Protein AF-A0A2D4GFH1-F1 (afdb_monomer_lite)

Radius of gyration: 23.62 Å; chains: 1; bounding box: 48×52×65 Å

Foldseek 3Di:
DCVLVVHDDPDPVVVLVVLLVVLVVCCVVPVDLVSVLVVLVVCCVPVQDVNLVSSLVVLVVVLVSLVRRHDDDPVVSSVSNSVSSVVVSVVSVCVVVVPPPVPDDPDPDDDDPPPPDDDDDPPPPPDDPDDDDDDDDDDDDDDD

Organism: Micrurus corallinus (NCBI:txid54390)

pLDDT: mean 77.93, std 20.37, range [40.12, 97.5]

Sequence (144 aa):
NLLVRGFQAKSEVDMKSLQRYMCSRFFIDFPDIGEQQRKLESYLQSHFVGMESKRYDCLMTLHRVVNESTVCLMGHERRQTLNLIAMLALRVLAERNIIPTVTNVTCYYQPAPYISEINVNYYVTHMQPLLPCSHSYPTWLPCN

Structure (mmCIF, N/CA/C/O backbone):
data_AF-A0A2D4GFH1-F1
#
_entry.id   AF-A0A2D4GFH1-F1
#
loop_
_atom_site.group_PDB
_atom_site.id
_atom_site.type_symbol
_atom_site.label_atom_id
_atom_site.label_alt_id
_atom_site.label_comp_id
_atom_site.label_asym_id
_atom_site.label_entity_id
_atom_site.label_seq_id
_atom_site.pdbx_PDB_ins_code
_atom_site.Cartn_x
_atom_site.Cartn_y
_atom_site.Cartn_z
_atom_site.occupancy
_atom_site.B_iso_or_equiv
_atom_site.auth_seq_id
_atom_site.auth_comp_id
_atom_site.auth_asym_id
_atom_site.auth_atom_id
_atom_site.pdbx_PDB_model_num
ATOM 1 N N . ASN A 1 1 ? -6.205 -6.254 0.143 1.00 88.06 1 ASN A N 1
ATOM 2 C CA . ASN A 1 1 ? -7.534 -6.823 0.471 1.00 88.06 1 ASN A CA 1
ATOM 3 C C . ASN A 1 1 ? -7.560 -8.349 0.365 1.00 88.06 1 ASN A C 1
ATOM 5 O O . ASN A 1 1 ? -7.737 -8.975 1.396 1.00 88.06 1 ASN A O 1
ATOM 9 N N . LEU A 1 2 ? -7.294 -8.963 -0.799 1.00 93.62 2 LEU A N 1
ATOM 10 C CA . LEU A 1 2 ? -7.274 -10.437 -0.934 1.00 93.62 2 LEU A CA 1
ATOM 11 C C . LEU A 1 2 ? -6.401 -11.138 0.125 1.00 93.62 2 LEU A C 1
ATOM 13 O O . LEU A 1 2 ? -6.898 -11.973 0.871 1.00 93.62 2 LEU A O 1
ATOM 17 N N . LEU A 1 3 ? -5.145 -10.709 0.273 1.00 91.75 3 LEU A N 1
ATOM 18 C CA . LEU A 1 3 ? -4.220 -11.265 1.272 1.00 91.75 3 LEU A CA 1
ATOM 19 C C . LEU A 1 3 ? -4.747 -11.142 2.718 1.00 91.75 3 LEU A C 1
ATOM 21 O O . LEU A 1 3 ? -4.639 -12.069 3.506 1.00 91.75 3 LEU A O 1
ATOM 25 N N . VAL A 1 4 ? -5.405 -10.027 3.049 1.00 90.75 4 VAL A N 1
ATOM 26 C CA . VAL A 1 4 ? -5.983 -9.752 4.384 1.00 90.75 4 VAL A CA 1
ATOM 27 C C . VAL A 1 4 ? -7.232 -10.600 4.658 1.00 90.75 4 VAL A C 1
ATOM 29 O O . VAL A 1 4 ? -7.623 -10.823 5.804 1.00 90.75 4 VAL A O 1
ATOM 32 N N . ARG A 1 5 ? -7.889 -11.077 3.599 1.00 90.56 5 ARG A N 1
ATOM 33 C CA . ARG A 1 5 ? -9.011 -12.018 3.680 1.00 90.56 5 ARG A CA 1
ATOM 34 C C . ARG A 1 5 ? -8.551 -13.481 3.693 1.00 90.56 5 ARG A C 1
ATOM 36 O O . ARG A 1 5 ? -9.404 -14.356 3.738 1.00 90.56 5 ARG A O 1
ATOM 43 N N . GLY A 1 6 ? -7.241 -13.741 3.682 1.00 89.69 6 GLY A N 1
ATOM 44 C CA . GLY A 1 6 ? -6.670 -15.088 3.762 1.00 89.69 6 GLY A CA 1
ATOM 45 C C . GLY A 1 6 ? -6.506 -15.796 2.417 1.00 89.69 6 GLY A C 1
ATOM 46 O O . GLY A 1 6 ? -6.152 -16.970 2.397 1.00 89.69 6 GLY A O 1
ATOM 47 N N . PHE A 1 7 ? -6.731 -15.109 1.292 1.00 93.94 7 PHE A N 1
ATOM 48 C CA . PHE A 1 7 ? -6.444 -15.687 -0.021 1.00 93.94 7 PHE A CA 1
ATOM 49 C C . PHE A 1 7 ? -4.933 -15.807 -0.218 1.00 93.94 7 PHE A C 1
ATOM 51 O O . PHE A 1 7 ? -4.190 -14.863 0.059 1.00 93.94 7 PHE A O 1
ATOM 58 N N . GLN A 1 8 ? -4.498 -16.952 -0.737 1.00 91.81 8 GLN A N 1
ATOM 59 C CA . GLN A 1 8 ? -3.094 -17.251 -0.998 1.00 91.81 8 GLN A CA 1
ATOM 60 C C . GLN A 1 8 ? -2.849 -17.415 -2.496 1.00 91.81 8 GLN A C 1
ATOM 62 O O . GLN A 1 8 ? -3.733 -17.835 -3.247 1.00 91.81 8 GLN A O 1
ATOM 67 N N . ALA A 1 9 ? -1.646 -17.058 -2.937 1.00 91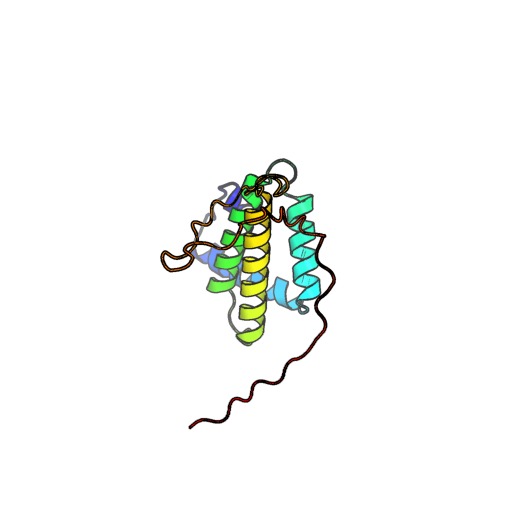.31 9 ALA A N 1
ATOM 68 C CA . ALA A 1 9 ? -1.233 -17.296 -4.308 1.00 91.31 9 ALA A CA 1
ATOM 69 C C . ALA A 1 9 ? -0.953 -18.788 -4.524 1.00 91.31 9 ALA A C 1
ATOM 71 O O . ALA A 1 9 ? -0.446 -19.473 -3.643 1.00 91.31 9 ALA A O 1
ATOM 72 N N . LYS A 1 10 ? -1.240 -19.283 -5.731 1.00 90.50 10 LYS A N 1
ATOM 73 C CA . LYS A 1 10 ? -0.928 -20.667 -6.118 1.00 90.50 10 LYS A CA 1
ATOM 74 C C . LYS A 1 10 ? 0.584 -20.914 -6.248 1.00 90.50 10 LYS A C 1
ATOM 76 O O . LYS A 1 10 ? 1.034 -22.043 -6.102 1.00 90.50 10 LYS A O 1
ATOM 81 N N . SER A 1 11 ? 1.347 -19.867 -6.560 1.00 95.19 11 SER A N 1
ATOM 82 C CA . SER A 1 11 ? 2.782 -19.911 -6.845 1.00 95.19 11 SER A CA 1
ATOM 83 C C . SER A 1 11 ? 3.456 -18.658 -6.291 1.00 95.19 11 SER A C 1
ATOM 85 O O . SER A 1 11 ? 3.062 -17.534 -6.609 1.00 95.19 11 SER A O 1
ATOM 87 N N . GLU A 1 12 ? 4.486 -18.853 -5.469 1.00 91.31 12 GLU A N 1
ATOM 88 C CA . GLU A 1 12 ? 5.289 -17.774 -4.877 1.00 91.31 12 GLU A CA 1
ATOM 89 C C . GLU A 1 12 ? 6.056 -16.972 -5.940 1.00 91.31 12 GLU A C 1
ATOM 91 O O . GLU A 1 12 ? 6.184 -15.749 -5.848 1.00 91.31 12 GLU A O 1
ATOM 96 N N . VAL A 1 13 ? 6.539 -17.648 -6.986 1.00 92.50 13 VAL A N 1
ATOM 97 C CA . VAL A 1 13 ? 7.284 -17.017 -8.086 1.00 92.50 13 VAL A CA 1
ATOM 98 C C . VAL A 1 13 ? 6.375 -16.081 -8.882 1.00 92.50 13 VAL A C 1
ATOM 100 O O . VAL A 1 13 ? 6.736 -14.928 -9.145 1.00 92.50 13 VAL A O 1
ATOM 103 N N . ASP A 1 14 ? 5.166 -16.546 -9.200 1.00 92.75 14 ASP A N 1
ATOM 104 C CA . ASP A 1 14 ? 4.176 -15.748 -9.925 1.00 92.75 14 ASP A CA 1
ATOM 105 C C . ASP A 1 14 ? 3.668 -14.596 -9.058 1.00 92.75 14 ASP A C 1
ATOM 107 O O . ASP A 1 14 ? 3.505 -13.478 -9.546 1.00 92.75 14 ASP A O 1
ATOM 111 N N . MET A 1 15 ? 3.503 -14.830 -7.750 1.00 93.69 15 MET A N 1
ATOM 112 C CA . MET A 1 15 ? 3.124 -13.787 -6.801 1.00 93.69 15 MET A CA 1
ATOM 113 C C . MET A 1 15 ? 4.141 -12.647 -6.784 1.00 93.69 15 MET A C 1
ATOM 115 O O . MET A 1 15 ? 3.745 -11.489 -6.918 1.00 93.69 15 MET A O 1
ATOM 119 N N . LYS A 1 16 ? 5.440 -12.944 -6.655 1.00 91.88 16 LYS A N 1
ATOM 120 C CA . LYS A 1 16 ? 6.476 -11.897 -6.648 1.00 91.88 16 LYS A CA 1
ATOM 121 C C . LYS A 1 16 ? 6.531 -11.144 -7.973 1.00 91.88 16 LYS A C 1
ATOM 123 O O . LYS A 1 16 ? 6.694 -9.926 -7.977 1.00 91.88 16 LYS A O 1
ATOM 128 N N . SER A 1 17 ? 6.370 -11.847 -9.090 1.00 92.31 17 SER A N 1
ATOM 129 C CA . SER A 1 17 ? 6.352 -11.229 -10.420 1.00 92.31 17 SER A CA 1
ATOM 130 C C . SER A 1 17 ? 5.157 -10.283 -10.577 1.00 92.31 17 SER A C 1
ATOM 132 O O . SER A 1 17 ? 5.323 -9.133 -10.991 1.00 92.31 17 SER A O 1
ATOM 134 N N . LEU A 1 18 ? 3.971 -10.721 -10.148 1.00 93.44 18 LEU A N 1
ATOM 135 C CA . LEU A 1 18 ? 2.760 -9.908 -10.160 1.00 93.44 18 LEU A CA 1
ATOM 136 C C . LEU A 1 18 ? 2.870 -8.703 -9.220 1.00 93.44 18 LEU A C 1
ATOM 138 O O . LEU A 1 18 ? 2.490 -7.603 -9.604 1.00 93.44 18 LEU A O 1
ATOM 142 N N . GLN A 1 19 ? 3.417 -8.874 -8.014 1.00 93.88 19 GLN A N 1
ATOM 143 C CA . GLN A 1 19 ? 3.603 -7.770 -7.068 1.00 93.88 19 GLN A CA 1
ATOM 144 C C . GLN A 1 19 ? 4.511 -6.678 -7.636 1.00 93.88 19 GLN A C 1
ATOM 146 O O . GLN A 1 19 ? 4.158 -5.505 -7.544 1.00 93.88 19 GLN A O 1
ATOM 151 N N . ARG A 1 20 ? 5.629 -7.037 -8.284 1.00 91.88 20 ARG A N 1
ATOM 152 C CA . ARG A 1 20 ? 6.503 -6.053 -8.950 1.00 91.88 20 ARG A CA 1
ATOM 153 C C . ARG A 1 20 ? 5.756 -5.273 -10.026 1.00 91.88 20 ARG A C 1
ATOM 155 O O . ARG A 1 20 ? 5.854 -4.049 -10.072 1.00 91.88 20 ARG A O 1
ATOM 162 N N . TYR A 1 21 ? 4.991 -5.975 -10.862 1.00 93.19 21 TYR A N 1
ATOM 163 C CA . TYR A 1 21 ? 4.200 -5.350 -11.920 1.00 93.19 21 TYR A CA 1
ATOM 164 C C . TYR A 1 21 ? 3.122 -4.414 -11.352 1.00 93.19 21 TYR A C 1
ATOM 166 O O . TYR A 1 21 ? 3.015 -3.264 -11.775 1.00 93.19 21 TYR A O 1
ATOM 174 N N . MET A 1 22 ? 2.374 -4.869 -10.342 1.00 93.44 22 MET A N 1
ATOM 175 C CA . MET A 1 22 ? 1.339 -4.079 -9.668 1.00 93.44 22 MET A CA 1
ATOM 176 C C . MET A 1 22 ? 1.921 -2.838 -8.989 1.00 93.44 22 MET A C 1
ATOM 178 O O . MET A 1 22 ? 1.367 -1.751 -9.137 1.00 93.44 22 MET A O 1
ATOM 182 N N . CYS A 1 23 ? 3.050 -2.976 -8.286 1.00 92.38 23 CYS A N 1
ATOM 183 C CA . CYS A 1 23 ? 3.751 -1.840 -7.699 1.00 92.38 23 CYS A CA 1
ATOM 184 C C . CYS A 1 23 ? 4.188 -0.853 -8.785 1.00 92.38 23 CYS A C 1
ATOM 186 O O . CYS A 1 23 ? 3.870 0.326 -8.681 1.00 92.38 23 CYS A O 1
ATOM 188 N N . SER A 1 24 ? 4.851 -1.315 -9.848 1.00 91.12 24 SER A N 1
ATOM 189 C CA . SER A 1 24 ? 5.291 -0.439 -10.941 1.00 91.12 24 SER A CA 1
ATOM 190 C C . SER A 1 24 ? 4.124 0.329 -11.570 1.00 91.12 24 SER A C 1
ATOM 192 O O . SER A 1 24 ? 4.207 1.548 -11.702 1.00 91.12 24 SER A O 1
ATOM 194 N N . ARG A 1 25 ? 3.011 -0.345 -11.890 1.00 93.62 25 ARG A N 1
ATOM 195 C CA . ARG A 1 25 ? 1.843 0.311 -12.492 1.00 93.62 25 ARG A CA 1
ATOM 196 C C . ARG A 1 25 ? 1.203 1.329 -11.546 1.00 93.62 25 ARG A C 1
ATOM 198 O O . ARG A 1 25 ? 0.875 2.417 -12.000 1.00 93.62 25 ARG A O 1
ATOM 205 N N . PHE A 1 26 ? 1.113 1.011 -10.251 1.00 92.75 26 PHE A N 1
ATOM 206 C CA . PHE A 1 26 ? 0.616 1.932 -9.225 1.00 92.75 26 PHE A CA 1
ATOM 207 C C . PHE A 1 26 ? 1.426 3.233 -9.178 1.00 92.75 26 PHE A C 1
ATOM 209 O O . PHE A 1 26 ? 0.836 4.305 -9.176 1.00 92.75 26 PHE A O 1
ATOM 216 N N . PHE A 1 27 ? 2.758 3.157 -9.195 1.00 90.81 27 PHE A N 1
ATOM 217 C CA . PHE A 1 27 ? 3.598 4.360 -9.173 1.00 90.81 27 PHE A CA 1
ATOM 218 C C . PHE A 1 27 ? 3.541 5.167 -10.471 1.00 90.81 27 PHE A C 1
ATOM 220 O O . PHE A 1 27 ? 3.652 6.387 -10.426 1.00 90.81 27 PHE A O 1
ATOM 227 N N . ILE A 1 28 ? 3.332 4.508 -11.615 1.00 91.12 28 ILE A N 1
ATOM 228 C CA . ILE A 1 28 ? 3.136 5.198 -12.898 1.00 91.12 28 ILE A CA 1
ATOM 229 C C . ILE A 1 28 ? 1.784 5.921 -12.928 1.00 91.12 28 ILE A C 1
ATOM 231 O O . ILE A 1 28 ? 1.702 7.039 -13.424 1.00 91.12 28 ILE A O 1
ATOM 235 N N . ASP A 1 29 ? 0.729 5.280 -12.420 1.00 94.31 29 ASP A N 1
ATOM 236 C CA . ASP A 1 29 ? -0.618 5.858 -12.413 1.00 94.31 29 ASP A CA 1
ATOM 237 C C . ASP A 1 29 ? -0.791 6.943 -11.343 1.00 94.31 29 ASP A C 1
ATOM 239 O O . ASP A 1 29 ? -1.566 7.871 -11.549 1.00 94.31 29 ASP A O 1
ATOM 243 N N . PHE A 1 30 ? -0.075 6.837 -10.219 1.00 93.94 30 PHE A N 1
ATOM 244 C CA . PHE A 1 30 ? -0.178 7.747 -9.075 1.00 93.94 30 PHE A CA 1
ATOM 245 C C . PHE A 1 30 ? 1.215 8.248 -8.641 1.00 93.94 30 PHE A C 1
ATOM 247 O O . PHE A 1 30 ? 1.719 7.839 -7.587 1.00 93.94 30 PHE A O 1
ATOM 254 N N . PRO A 1 31 ? 1.870 9.119 -9.431 1.00 90.69 31 PRO A N 1
ATOM 255 C CA . PRO A 1 31 ? 3.209 9.617 -9.110 1.00 90.69 31 PRO A CA 1
ATOM 256 C C . PRO A 1 31 ? 3.207 10.607 -7.934 1.00 90.69 31 PRO A C 1
ATOM 258 O O . PRO A 1 31 ? 4.185 10.695 -7.196 1.00 90.69 31 PRO A O 1
ATOM 261 N N . ASP A 1 32 ? 2.108 11.340 -7.730 1.00 94.38 32 ASP A N 1
ATOM 262 C CA . ASP A 1 32 ? 1.979 12.321 -6.652 1.00 94.38 32 ASP A CA 1
ATOM 263 C C . ASP A 1 32 ? 1.592 11.671 -5.313 1.00 94.38 32 ASP A C 1
ATOM 265 O O . ASP A 1 32 ? 0.657 10.870 -5.221 1.00 94.38 32 ASP A O 1
ATOM 269 N N . ILE A 1 33 ? 2.270 12.076 -4.236 1.00 94.50 33 ILE A N 1
ATOM 270 C CA . ILE A 1 33 ? 2.035 11.528 -2.895 1.00 94.50 33 ILE A CA 1
ATOM 271 C C . ILE A 1 33 ? 0.648 11.894 -2.344 1.00 94.50 33 ILE A C 1
ATOM 273 O O . ILE A 1 33 ? 0.033 11.095 -1.633 1.00 94.50 33 ILE A O 1
ATOM 277 N N . GLY A 1 34 ? 0.124 13.074 -2.688 1.00 96.50 34 GLY A N 1
ATOM 278 C CA . GLY A 1 34 ? -1.216 13.505 -2.294 1.00 96.50 34 GLY A CA 1
ATOM 279 C C . GLY A 1 34 ? -2.309 12.703 -3.002 1.00 96.50 34 GLY A C 1
ATOM 280 O O . GLY A 1 34 ? -3.343 12.382 -2.409 1.00 96.50 34 GLY A O 1
ATOM 281 N N . GLU A 1 35 ? -2.091 12.320 -4.259 1.00 96.38 35 GLU A N 1
ATOM 282 C CA . GLU A 1 35 ? -2.967 11.391 -4.972 1.00 96.38 35 GLU A CA 1
ATOM 283 C C . GLU A 1 35 ? -2.926 9.981 -4.380 1.00 96.38 35 GLU A C 1
ATOM 285 O O . GLU A 1 35 ? -3.989 9.404 -4.124 1.00 96.38 35 GLU A O 1
ATOM 290 N N . GLN A 1 36 ? -1.734 9.460 -4.073 1.00 95.88 36 GLN A N 1
ATOM 291 C CA . GLN A 1 36 ? -1.596 8.173 -3.387 1.00 95.88 36 GLN A CA 1
ATOM 292 C C . GLN A 1 36 ? -2.359 8.169 -2.058 1.00 95.88 36 GLN A C 1
ATOM 294 O O . GLN A 1 36 ? -3.127 7.240 -1.798 1.00 95.88 36 GLN A O 1
ATOM 299 N N . GLN A 1 37 ? -2.218 9.223 -1.246 1.00 97.12 37 GLN A N 1
ATOM 300 C CA . GLN A 1 37 ? -2.947 9.355 0.016 1.00 97.12 37 GLN A CA 1
ATOM 301 C C . GLN A 1 37 ? -4.461 9.301 -0.202 1.00 97.12 37 GLN A C 1
ATOM 303 O O . GLN A 1 37 ? -5.125 8.449 0.390 1.00 97.12 37 GLN A O 1
ATOM 308 N N . ARG A 1 38 ? -5.005 10.152 -1.084 1.00 97.50 38 ARG A N 1
ATOM 309 C CA . ARG A 1 38 ? -6.450 10.176 -1.377 1.00 97.50 38 ARG A CA 1
ATOM 310 C C . ARG A 1 38 ? -6.951 8.815 -1.853 1.00 97.50 38 ARG A C 1
ATOM 312 O O . ARG A 1 38 ? -8.035 8.380 -1.460 1.00 97.50 38 ARG A O 1
ATOM 319 N N . LYS A 1 39 ? -6.165 8.122 -2.682 1.00 96.69 39 LYS A N 1
ATOM 320 C CA . LYS A 1 39 ? -6.531 6.801 -3.199 1.00 96.69 39 LYS A CA 1
ATOM 321 C C . LYS A 1 39 ? -6.560 5.750 -2.095 1.00 96.69 39 LYS A C 1
ATOM 323 O O . LYS A 1 39 ? -7.514 4.976 -2.033 1.00 96.69 39 LYS A O 1
ATOM 328 N N . LEU A 1 40 ? -5.559 5.742 -1.215 1.00 96.50 40 LEU A N 1
ATOM 329 C CA . LEU A 1 40 ? -5.505 4.834 -0.070 1.00 96.50 40 LEU A CA 1
ATOM 330 C C . LEU A 1 40 ? -6.650 5.104 0.914 1.00 96.50 40 LEU A C 1
ATOM 332 O O . LEU A 1 40 ? -7.334 4.164 1.313 1.00 96.50 40 LEU A O 1
ATOM 336 N N . GLU A 1 41 ? -6.898 6.364 1.272 1.00 95.75 41 GLU A N 1
ATOM 337 C CA . GLU A 1 41 ? -7.986 6.747 2.181 1.00 95.75 41 GLU A CA 1
ATOM 338 C C . GLU A 1 41 ? -9.353 6.336 1.617 1.00 95.75 41 GLU A C 1
ATOM 340 O O . GLU A 1 41 ? -10.117 5.638 2.288 1.00 95.75 41 GLU A O 1
ATOM 345 N N 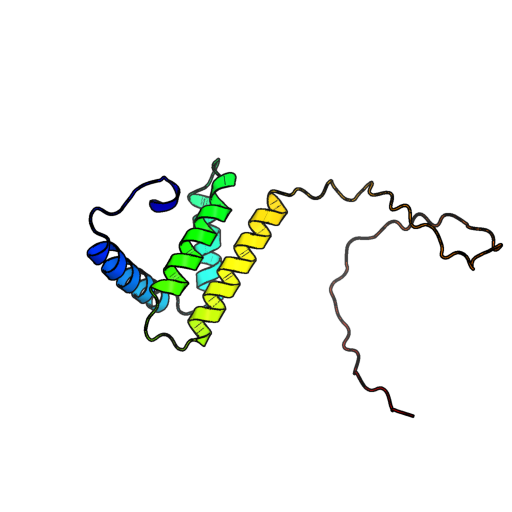. SER A 1 42 ? -9.622 6.663 0.349 1.00 96.75 42 SER A N 1
ATOM 346 C CA . SER A 1 42 ? -10.854 6.262 -0.341 1.00 96.75 42 SER A CA 1
ATOM 347 C C . SER A 1 42 ? -11.008 4.736 -0.416 1.00 96.75 42 SER A C 1
ATOM 349 O O . SER A 1 42 ? -12.100 4.203 -0.194 1.00 96.75 42 SER A O 1
ATOM 351 N N . TYR A 1 43 ? -9.918 4.003 -0.665 1.00 96.44 43 TYR A N 1
ATOM 352 C CA . TYR A 1 43 ? -9.929 2.539 -0.695 1.00 96.44 43 TYR A CA 1
ATOM 353 C C . TYR A 1 43 ? -10.271 1.936 0.673 1.00 96.44 43 TYR A C 1
ATOM 355 O O . TYR A 1 43 ? -11.069 1.000 0.764 1.00 96.44 43 TYR A O 1
ATOM 363 N N . LEU A 1 44 ? -9.696 2.473 1.752 1.00 95.19 44 LEU A N 1
ATOM 364 C CA . LEU A 1 44 ? -9.982 2.011 3.110 1.00 95.19 44 LEU A CA 1
ATOM 365 C C . LEU A 1 44 ? -11.427 2.306 3.523 1.00 95.19 44 LEU A C 1
ATOM 367 O O . LEU A 1 44 ? -12.065 1.450 4.136 1.00 95.19 44 LEU A O 1
ATOM 371 N N . GLN A 1 45 ? -11.950 3.479 3.167 1.00 93.50 45 GLN A N 1
ATOM 372 C CA . GLN A 1 45 ? -13.331 3.862 3.464 1.00 93.50 45 GLN A CA 1
ATOM 373 C C . GLN A 1 45 ? -14.342 2.995 2.707 1.00 93.50 45 GLN A C 1
ATOM 375 O O . GLN A 1 45 ? -15.310 2.536 3.301 1.00 93.50 45 GLN A O 1
ATOM 380 N N . SER A 1 46 ? -14.105 2.723 1.422 1.00 94.69 46 SER A N 1
ATOM 381 C CA . SER A 1 46 ? -15.044 1.978 0.570 1.00 94.69 46 SER A CA 1
ATOM 382 C C . SER A 1 46 ? -15.017 0.461 0.786 1.00 94.69 46 SER A C 1
ATOM 384 O O . SER A 1 46 ? -16.065 -0.182 0.766 1.00 94.69 46 SER A O 1
ATOM 386 N N . HIS A 1 47 ? -13.842 -0.139 1.005 1.00 94.19 47 HIS A N 1
ATOM 387 C CA . HIS A 1 47 ? -13.700 -1.603 1.036 1.00 94.19 47 HIS A CA 1
ATOM 388 C C . HIS A 1 47 ? -13.677 -2.227 2.436 1.00 94.19 47 HIS A C 1
ATOM 390 O O . HIS A 1 47 ? -13.691 -3.459 2.544 1.00 94.19 47 HIS A O 1
ATOM 396 N N . PHE A 1 48 ? -13.626 -1.410 3.491 1.00 93.19 48 PHE A N 1
ATOM 397 C CA . PHE A 1 48 ? -13.566 -1.864 4.885 1.00 93.19 48 PHE A CA 1
ATOM 398 C C . PHE A 1 48 ? -14.677 -1.253 5.750 1.00 93.19 48 PHE A C 1
ATOM 400 O O . PHE A 1 48 ? -14.450 -0.961 6.925 1.00 93.19 48 PHE A O 1
ATOM 407 N N . VAL A 1 49 ? -15.865 -1.038 5.182 1.00 91.00 49 VAL A N 1
ATOM 408 C CA . VAL A 1 49 ? -17.078 -0.726 5.957 1.00 91.00 49 VAL A CA 1
ATOM 409 C C . VAL A 1 49 ? -17.480 -1.970 6.755 1.00 91.00 49 VAL A C 1
ATOM 411 O O . VAL A 1 49 ? -17.620 -3.047 6.171 1.00 91.00 49 VAL A O 1
ATOM 414 N N . GLY A 1 50 ? -17.606 -1.852 8.080 1.00 88.62 50 GLY A N 1
ATOM 415 C CA . GLY A 1 50 ? -17.917 -2.983 8.970 1.00 88.62 50 GLY A CA 1
ATOM 416 C C . GLY A 1 50 ? -16.751 -3.959 9.188 1.00 88.62 50 GLY A C 1
ATOM 417 O O . GLY A 1 50 ? -16.921 -5.026 9.775 1.00 88.62 50 GLY A O 1
ATOM 418 N N . MET A 1 51 ? -15.559 -3.618 8.689 1.00 90.44 51 MET A N 1
ATOM 419 C CA . MET A 1 51 ? -14.312 -4.366 8.880 1.00 90.44 51 MET A CA 1
ATOM 420 C C . MET A 1 51 ? -13.159 -3.412 9.222 1.00 90.44 51 MET A C 1
ATOM 422 O O . MET A 1 51 ? -12.017 -3.605 8.790 1.00 90.44 51 MET A O 1
ATOM 426 N N . GLU A 1 52 ? -13.446 -2.370 10.002 1.00 89.44 52 GLU A N 1
ATOM 427 C CA . GLU A 1 52 ? -12.498 -1.345 10.450 1.00 89.44 52 GLU A CA 1
ATOM 428 C C . GLU A 1 52 ? -11.267 -1.988 11.104 1.00 89.44 52 GLU A C 1
ATOM 430 O O . GLU A 1 52 ? -10.134 -1.539 10.901 1.00 89.44 52 GLU A O 1
ATOM 435 N N . SER A 1 53 ? -11.485 -3.105 11.812 1.00 87.81 53 SER A N 1
ATOM 436 C CA . SER A 1 53 ? -10.474 -3.943 12.465 1.00 87.81 53 SER A CA 1
ATOM 437 C C . SER A 1 53 ? -9.442 -4.567 11.509 1.00 87.81 53 SER A C 1
ATOM 439 O O . SER A 1 53 ? -8.339 -4.893 11.946 1.00 87.81 53 SER A O 1
ATOM 441 N N . LYS A 1 54 ? -9.698 -4.605 10.196 1.00 92.31 54 LYS A N 1
ATOM 442 C CA . LYS A 1 54 ? -8.745 -5.107 9.186 1.00 92.31 54 LYS A CA 1
ATOM 443 C C . LYS A 1 54 ? -8.027 -4.017 8.385 1.00 92.31 54 LYS A C 1
ATOM 445 O O . LYS A 1 54 ? -7.139 -4.332 7.592 1.00 92.31 54 LYS A O 1
ATOM 450 N N . ARG A 1 55 ? -8.372 -2.736 8.578 1.00 94.44 55 ARG A N 1
ATOM 451 C CA . ARG A 1 55 ? -7.712 -1.610 7.883 1.00 94.44 55 ARG A CA 1
ATOM 452 C C . ARG A 1 55 ? -6.212 -1.558 8.182 1.00 94.44 55 ARG A C 1
ATOM 454 O O . ARG A 1 55 ? -5.414 -1.444 7.256 1.00 94.44 55 ARG A O 1
ATOM 461 N N . TYR A 1 56 ? -5.840 -1.718 9.454 1.00 94.94 56 TYR A N 1
ATOM 462 C CA . TYR A 1 56 ? -4.443 -1.775 9.887 1.00 94.94 56 TYR A CA 1
ATOM 463 C C . TYR A 1 56 ? -3.682 -2.925 9.213 1.00 94.94 56 TYR A C 1
ATOM 465 O O . TYR A 1 56 ? -2.659 -2.689 8.576 1.00 94.94 56 TYR A O 1
ATOM 473 N N . ASP A 1 57 ? -4.226 -4.145 9.250 1.00 94.69 57 ASP A N 1
ATOM 474 C CA . ASP A 1 57 ? -3.598 -5.320 8.628 1.00 94.69 57 ASP A CA 1
ATOM 475 C C . ASP A 1 57 ? -3.429 -5.141 7.115 1.00 94.69 57 ASP A C 1
ATOM 477 O O . ASP A 1 57 ? -2.430 -5.566 6.529 1.00 94.69 57 ASP A O 1
ATOM 481 N N . CYS A 1 58 ? -4.385 -4.469 6.465 1.00 96.00 58 CYS A N 1
ATOM 482 C CA . CYS A 1 58 ? -4.274 -4.120 5.055 1.00 96.00 58 CYS A CA 1
ATOM 483 C C . CYS A 1 58 ? -3.133 -3.148 4.781 1.00 96.00 58 CYS A C 1
ATOM 485 O O . CYS A 1 58 ? -2.383 -3.369 3.830 1.00 96.00 58 CYS A O 1
ATOM 487 N N . LEU A 1 59 ? -2.988 -2.108 5.599 1.00 96.75 59 LEU A N 1
ATOM 488 C CA . LEU A 1 59 ? -1.894 -1.149 5.473 1.00 96.75 59 LEU A CA 1
ATOM 489 C C . LEU A 1 59 ? -0.540 -1.810 5.742 1.00 96.75 59 LEU A C 1
ATOM 491 O O . LEU A 1 59 ? 0.387 -1.606 4.966 1.00 96.75 59 LEU A O 1
ATOM 495 N N . MET A 1 60 ? -0.436 -2.677 6.751 1.00 96.00 60 MET A N 1
ATOM 496 C CA . MET A 1 60 ? 0.793 -3.433 7.025 1.00 96.00 60 MET A CA 1
ATOM 497 C C . MET A 1 60 ? 1.141 -4.407 5.896 1.00 96.00 60 MET A C 1
ATOM 499 O O . MET A 1 60 ? 2.298 -4.507 5.481 1.00 96.00 60 MET A O 1
ATOM 503 N N . THR A 1 61 ? 0.137 -5.079 5.329 1.00 95.62 61 THR A N 1
ATOM 504 C CA . THR A 1 61 ? 0.335 -5.944 4.159 1.00 95.62 61 THR A CA 1
ATOM 505 C C . THR A 1 61 ? 0.811 -5.136 2.953 1.00 95.62 61 THR A C 1
ATOM 507 O O . THR A 1 61 ? 1.747 -5.549 2.269 1.00 95.62 61 THR A O 1
ATOM 510 N N . LEU A 1 62 ? 0.197 -3.976 2.696 1.00 96.00 62 LEU A N 1
ATOM 511 C CA . LEU A 1 62 ? 0.591 -3.087 1.604 1.00 96.00 62 LEU A CA 1
ATOM 512 C C . LEU A 1 62 ? 2.019 -2.564 1.802 1.00 96.00 62 LEU A C 1
ATOM 514 O O . LEU A 1 62 ? 2.814 -2.623 0.868 1.00 96.00 62 LEU A O 1
ATOM 518 N N . HIS A 1 63 ? 2.360 -2.129 3.018 1.00 96.19 63 HIS A N 1
ATOM 519 C CA . HIS A 1 63 ? 3.702 -1.678 3.382 1.00 96.19 63 HIS A CA 1
ATOM 520 C C . HIS A 1 63 ? 4.752 -2.744 3.056 1.00 96.19 63 HIS A C 1
ATOM 522 O O . HIS A 1 63 ? 5.756 -2.454 2.407 1.00 96.19 63 HIS A O 1
ATOM 528 N N . ARG A 1 64 ? 4.498 -3.999 3.449 1.00 94.69 64 ARG A N 1
ATOM 529 C CA . ARG A 1 64 ? 5.390 -5.125 3.152 1.00 94.69 64 ARG A CA 1
ATOM 530 C C . ARG A 1 64 ? 5.564 -5.336 1.646 1.00 94.69 64 ARG A C 1
ATOM 532 O O . ARG A 1 64 ? 6.695 -5.419 1.175 1.00 94.69 64 ARG A O 1
ATOM 539 N N . VAL A 1 65 ? 4.464 -5.381 0.891 1.00 93.56 65 VAL A N 1
ATOM 540 C CA . VAL A 1 65 ? 4.507 -5.607 -0.565 1.00 93.56 65 VAL A CA 1
ATOM 541 C C . VAL A 1 65 ? 5.274 -4.493 -1.278 1.00 93.56 65 VAL A C 1
ATOM 543 O O . VAL A 1 65 ? 6.136 -4.791 -2.102 1.00 93.56 65 VAL A O 1
ATOM 546 N N . VAL A 1 66 ? 5.018 -3.227 -0.933 1.00 93.19 66 VAL A N 1
ATOM 547 C CA . VAL A 1 66 ? 5.744 -2.079 -1.499 1.00 93.19 66 VAL A CA 1
ATOM 548 C C . VAL A 1 66 ? 7.230 -2.167 -1.151 1.00 93.19 66 VAL A C 1
ATOM 550 O O . VAL A 1 66 ? 8.067 -2.026 -2.036 1.00 93.19 66 VAL A O 1
ATOM 553 N N . ASN A 1 67 ? 7.578 -2.477 0.099 1.00 92.38 67 ASN A N 1
ATOM 554 C CA . ASN A 1 67 ? 8.975 -2.579 0.520 1.00 92.38 67 ASN A CA 1
ATOM 555 C C . ASN A 1 67 ? 9.750 -3.679 -0.233 1.00 92.38 67 ASN A C 1
ATOM 557 O O . ASN A 1 67 ? 10.892 -3.459 -0.634 1.00 92.38 67 ASN A O 1
ATOM 561 N N . GLU A 1 68 ? 9.133 -4.845 -0.442 1.00 90.44 68 GLU A N 1
ATOM 562 C CA . GLU A 1 68 ? 9.773 -6.009 -1.071 1.00 90.44 68 GLU A CA 1
ATOM 563 C C . GLU A 1 68 ? 9.767 -5.970 -2.610 1.00 90.44 68 GLU A C 1
ATOM 565 O O . GLU A 1 68 ? 10.677 -6.513 -3.237 1.00 90.44 68 GLU A O 1
ATOM 570 N N . SER A 1 69 ? 8.742 -5.372 -3.232 1.00 86.00 69 SER A N 1
ATOM 571 C CA . SER A 1 69 ? 8.464 -5.546 -4.670 1.00 86.00 69 SER A CA 1
ATOM 572 C C . SER A 1 69 ? 8.705 -4.310 -5.530 1.00 86.00 69 SER A C 1
ATOM 574 O O . SER A 1 69 ? 8.627 -4.396 -6.755 1.00 86.00 69 SER A O 1
ATOM 576 N N . THR A 1 70 ? 9.036 -3.161 -4.943 1.00 80.94 70 THR A N 1
ATOM 577 C CA . THR A 1 70 ? 9.481 -2.009 -5.736 1.00 80.94 70 THR A CA 1
ATOM 578 C C . THR A 1 70 ? 10.957 -2.125 -6.087 1.00 80.94 70 THR A C 1
ATOM 580 O O . THR A 1 70 ? 11.818 -2.130 -5.204 1.00 80.94 70 THR A O 1
ATOM 583 N N . VAL A 1 71 ? 11.244 -2.169 -7.384 1.00 68.06 71 VAL A N 1
ATOM 584 C CA . VAL A 1 71 ? 12.596 -2.171 -7.946 1.00 68.06 71 VAL A CA 1
ATOM 585 C C . VAL A 1 71 ? 12.694 -0.969 -8.893 1.00 68.06 71 VAL A C 1
ATOM 587 O O . VAL A 1 71 ? 11.734 -0.664 -9.595 1.00 68.06 71 VAL A O 1
ATOM 590 N N . CYS A 1 72 ? 13.832 -0.274 -8.872 1.00 62.19 72 CYS A N 1
ATOM 591 C CA . CYS A 1 72 ? 14.188 0.890 -9.705 1.00 62.19 72 CYS A CA 1
ATOM 592 C C . CYS A 1 72 ? 13.549 2.258 -9.398 1.00 62.19 72 CYS A C 1
ATOM 594 O O . CYS A 1 72 ? 13.975 3.229 -10.017 1.00 62.19 72 CYS A O 1
ATOM 596 N N . LEU A 1 73 ? 12.610 2.398 -8.453 1.00 60.56 73 LEU A N 1
ATOM 597 C CA . LEU A 1 73 ? 12.238 3.745 -7.986 1.00 60.56 73 LEU A CA 1
ATOM 598 C C . LEU A 1 73 ? 13.467 4.428 -7.386 1.00 60.56 73 LEU A C 1
ATOM 600 O O . LEU A 1 73 ? 14.242 3.790 -6.659 1.00 60.56 73 LEU A O 1
ATOM 604 N N . MET A 1 74 ? 13.609 5.734 -7.623 1.00 65.12 74 MET A N 1
ATOM 605 C CA . MET A 1 74 ? 14.485 6.556 -6.797 1.00 65.12 74 MET A CA 1
ATOM 606 C C . MET A 1 74 ? 14.038 6.303 -5.359 1.00 65.12 74 MET A C 1
ATOM 608 O O . MET A 1 74 ? 12.883 6.547 -5.022 1.00 65.12 74 MET A O 1
ATOM 612 N N . GLY A 1 75 ? 14.907 5.755 -4.502 1.00 78.69 75 GLY A N 1
ATOM 613 C CA . GLY A 1 75 ? 14.504 5.269 -3.173 1.00 78.69 75 GLY A CA 1
ATOM 614 C C . GLY A 1 75 ? 13.755 6.302 -2.313 1.00 78.69 75 GLY A C 1
ATOM 615 O O . GLY A 1 75 ? 13.138 5.934 -1.318 1.00 78.69 75 GLY A O 1
ATOM 616 N N . HIS A 1 76 ? 13.790 7.577 -2.705 1.00 85.56 76 HIS A N 1
ATOM 617 C CA . HIS A 1 76 ? 12.946 8.650 -2.202 1.00 85.56 76 HIS A CA 1
ATOM 618 C C . HIS A 1 76 ? 11.437 8.381 -2.346 1.00 85.56 76 HIS A C 1
ATOM 620 O O . HIS A 1 76 ? 10.763 8.357 -1.321 1.00 85.56 76 HIS A O 1
ATOM 626 N N . GLU A 1 77 ? 10.921 8.099 -3.546 1.00 88.19 77 GLU A N 1
ATOM 627 C CA . GLU A 1 77 ? 9.479 7.884 -3.790 1.00 88.19 77 GLU A CA 1
ATOM 628 C C . GLU A 1 77 ? 8.965 6.678 -2.995 1.00 88.19 77 GLU A C 1
ATOM 630 O O . GLU A 1 77 ? 7.925 6.720 -2.330 1.00 88.19 77 GLU A O 1
ATOM 635 N N . ARG A 1 78 ? 9.776 5.612 -2.964 1.00 90.00 78 ARG A N 1
ATOM 636 C CA . ARG A 1 78 ? 9.510 4.438 -2.131 1.00 90.00 78 ARG A CA 1
ATOM 637 C C . ARG A 1 78 ? 9.412 4.817 -0.653 1.00 90.00 78 ARG A C 1
ATOM 639 O O . ARG A 1 78 ? 8.451 4.434 0.007 1.00 90.00 78 ARG A O 1
ATOM 646 N N . ARG A 1 79 ? 10.387 5.563 -0.119 1.00 91.75 79 ARG A N 1
ATOM 647 C CA . ARG A 1 79 ? 10.383 5.994 1.291 1.00 91.75 79 ARG A CA 1
ATOM 648 C C . ARG A 1 79 ? 9.194 6.895 1.612 1.00 91.75 79 ARG A C 1
ATOM 650 O O . ARG A 1 79 ? 8.584 6.704 2.657 1.00 91.75 79 ARG A O 1
ATOM 657 N N . GLN A 1 80 ? 8.844 7.831 0.731 1.00 93.50 80 GLN A N 1
ATOM 658 C CA . GLN A 1 80 ? 7.670 8.691 0.909 1.00 93.50 80 GLN A CA 1
ATOM 659 C C . GLN A 1 80 ? 6.391 7.860 1.023 1.00 93.50 80 GLN A C 1
ATOM 661 O O . GLN A 1 80 ? 5.613 8.054 1.953 1.00 93.50 80 GLN A O 1
ATOM 666 N N . THR A 1 81 ? 6.226 6.877 0.140 1.00 94.31 81 THR A N 1
ATOM 667 C CA . THR A 1 81 ? 5.050 5.998 0.125 1.00 94.31 81 THR A CA 1
ATOM 668 C C . THR A 1 81 ? 4.986 5.100 1.356 1.00 94.31 81 THR A C 1
ATOM 670 O O . THR A 1 81 ? 3.935 4.971 1.979 1.00 94.31 81 THR A O 1
ATOM 673 N N . LEU A 1 82 ? 6.111 4.499 1.756 1.00 95.50 82 LEU A N 1
ATOM 674 C CA . LEU A 1 82 ? 6.180 3.687 2.975 1.00 95.50 82 LEU A CA 1
ATOM 675 C C . LEU A 1 82 ? 5.853 4.523 4.221 1.00 95.50 82 LEU A C 1
ATOM 677 O O . LEU A 1 82 ? 5.053 4.089 5.049 1.00 95.50 82 LEU A O 1
ATOM 681 N N . ASN A 1 83 ? 6.388 5.745 4.313 1.00 96.75 83 ASN A N 1
ATOM 682 C CA . ASN A 1 83 ? 6.073 6.676 5.397 1.00 96.75 83 ASN A CA 1
ATOM 683 C C . ASN A 1 83 ? 4.591 7.066 5.403 1.00 96.75 83 ASN A C 1
ATOM 685 O O . ASN A 1 83 ? 3.970 7.078 6.464 1.00 96.75 83 ASN A O 1
ATOM 689 N N . LEU A 1 84 ? 4.002 7.336 4.235 1.00 97.06 84 LEU A N 1
ATOM 690 C CA . LEU A 1 84 ? 2.571 7.605 4.105 1.00 97.06 84 LEU A CA 1
ATOM 691 C C . LEU A 1 84 ? 1.735 6.429 4.630 1.00 97.06 84 LEU A C 1
ATOM 693 O O . LEU A 1 84 ? 0.834 6.625 5.446 1.00 97.06 84 LEU A O 1
ATOM 697 N N . ILE A 1 85 ? 2.053 5.202 4.209 1.00 97.12 85 ILE A N 1
ATOM 698 C CA . ILE A 1 85 ? 1.345 3.996 4.660 1.00 97.12 85 ILE A CA 1
ATOM 699 C C . ILE A 1 85 ? 1.474 3.830 6.182 1.00 97.12 85 ILE A C 1
ATOM 701 O O . ILE A 1 85 ? 0.479 3.546 6.852 1.00 97.12 85 ILE A O 1
ATOM 705 N N . ALA A 1 86 ? 2.671 4.040 6.737 1.00 96.88 86 ALA A N 1
ATOM 706 C CA . ALA A 1 86 ? 2.910 3.966 8.177 1.00 96.88 86 ALA A CA 1
ATOM 707 C C . ALA A 1 86 ? 2.095 5.018 8.950 1.00 96.88 86 ALA A C 1
ATOM 709 O O . ALA A 1 86 ? 1.440 4.686 9.938 1.00 96.88 86 ALA A O 1
ATOM 710 N N . MET A 1 87 ? 2.059 6.261 8.465 1.00 96.94 87 MET A N 1
ATOM 711 C CA . MET A 1 87 ? 1.264 7.340 9.059 1.00 96.94 87 MET A CA 1
ATOM 712 C C . MET A 1 87 ? -0.234 7.027 9.052 1.00 96.94 87 MET A C 1
ATOM 714 O O . MET A 1 87 ? -0.905 7.207 10.070 1.00 96.94 87 MET A O 1
ATOM 718 N N . LEU A 1 88 ? -0.768 6.517 7.938 1.00 96.12 88 LEU A N 1
ATOM 719 C CA . LEU A 1 88 ? -2.168 6.088 7.866 1.00 96.12 88 LEU A CA 1
ATOM 720 C C . LEU A 1 88 ? -2.453 4.936 8.837 1.00 96.12 88 LEU A C 1
ATOM 722 O O . LEU A 1 88 ? -3.505 4.912 9.472 1.00 96.12 88 LEU A O 1
ATOM 726 N N . ALA A 1 89 ? -1.514 4.005 9.003 1.00 95.12 89 ALA A N 1
ATOM 727 C CA . ALA A 1 89 ? -1.689 2.893 9.928 1.00 95.12 89 ALA A CA 1
ATOM 728 C C . ALA A 1 89 ? -1.715 3.358 11.390 1.00 95.12 89 ALA A C 1
ATOM 730 O O . ALA A 1 89 ? -2.540 2.874 12.164 1.00 95.12 89 ALA A O 1
ATOM 731 N N . LEU A 1 90 ? -0.870 4.329 11.752 1.00 93.38 90 LEU A N 1
ATOM 732 C CA . LEU A 1 90 ? -0.897 4.966 13.069 1.00 93.38 90 LEU A CA 1
ATOM 733 C C . LEU A 1 90 ? -2.218 5.701 13.321 1.00 93.38 90 LEU A C 1
ATOM 735 O O . LEU A 1 90 ? -2.774 5.575 14.408 1.00 93.38 90 LEU A O 1
ATOM 739 N N . ARG A 1 91 ? -2.763 6.406 12.320 1.00 92.56 91 ARG A N 1
ATOM 740 C CA . ARG A 1 91 ? -4.092 7.037 12.426 1.00 92.56 91 ARG A CA 1
ATOM 741 C C . ARG A 1 91 ? -5.187 6.006 12.684 1.00 92.56 91 ARG A C 1
ATOM 743 O O . ARG A 1 91 ? -5.947 6.161 13.631 1.00 92.5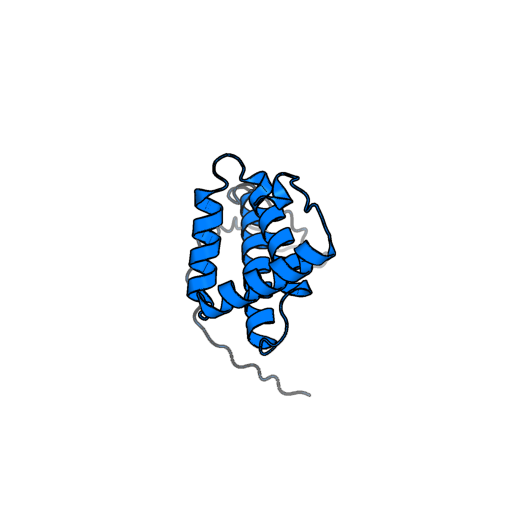6 91 ARG A O 1
ATOM 750 N N . VAL A 1 92 ? -5.203 4.908 11.926 1.00 91.62 92 VAL A N 1
ATOM 751 C CA . VAL A 1 92 ? -6.157 3.804 12.139 1.00 91.62 92 VAL A CA 1
ATOM 752 C C . VAL A 1 92 ? -6.008 3.191 13.536 1.00 91.62 92 VAL A C 1
ATOM 754 O O . VAL A 1 92 ? -7.005 2.815 14.151 1.00 91.62 92 VAL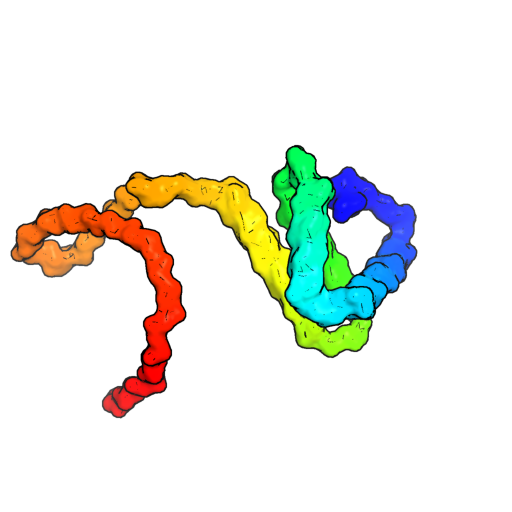 A O 1
ATOM 757 N N . LEU A 1 93 ? -4.785 3.081 14.064 1.00 89.19 93 LEU A N 1
ATOM 758 C CA . LEU A 1 93 ? -4.567 2.631 15.440 1.00 89.19 93 LEU A CA 1
ATOM 759 C C . LEU A 1 93 ? -5.081 3.640 16.469 1.00 89.19 93 LEU A C 1
ATOM 761 O O . LEU A 1 93 ? -5.672 3.217 17.456 1.00 89.19 93 LEU A O 1
ATOM 765 N N . ALA A 1 94 ? -4.878 4.940 16.262 1.00 86.69 94 ALA A N 1
ATOM 766 C CA . ALA A 1 94 ? -5.386 5.983 17.152 1.00 86.69 94 ALA A CA 1
ATOM 767 C C . ALA A 1 94 ? -6.923 6.051 17.147 1.00 86.69 94 ALA A C 1
ATOM 769 O O . ALA A 1 94 ? -7.531 6.245 18.189 1.00 86.69 94 ALA A O 1
ATOM 770 N N . GLU A 1 95 ? -7.563 5.818 16.000 1.00 84.38 95 GLU A N 1
ATOM 771 C CA . GLU A 1 95 ? -9.026 5.727 15.898 1.00 84.38 95 GLU A CA 1
ATOM 772 C C . GLU A 1 95 ? -9.590 4.513 16.653 1.00 84.38 95 GLU A C 1
ATOM 774 O O . GLU A 1 95 ? -10.671 4.590 17.234 1.00 84.38 95 GLU A O 1
ATOM 779 N N . ARG A 1 96 ? -8.865 3.384 16.665 1.00 76.00 96 ARG A N 1
ATOM 780 C CA . ARG A 1 96 ? -9.251 2.194 17.446 1.00 76.00 96 ARG A CA 1
ATOM 781 C C . ARG A 1 96 ? -8.980 2.350 18.930 1.00 76.00 96 ARG A C 1
ATOM 783 O O . ARG A 1 96 ? -9.793 1.932 19.748 1.00 76.00 96 ARG A O 1
ATOM 790 N N . ASN A 1 97 ? -7.827 2.914 19.268 1.00 63.97 97 ASN A N 1
ATOM 791 C CA . ASN A 1 97 ? -7.484 3.301 20.623 1.00 63.97 97 ASN A CA 1
ATOM 792 C C . ASN A 1 97 ? -8.161 4.633 20.905 1.00 63.97 97 ASN A C 1
ATOM 794 O O . ASN A 1 97 ? -7.465 5.637 21.031 1.00 63.97 97 ASN A O 1
ATOM 798 N N . ILE A 1 98 ? -9.499 4.626 20.972 1.00 53.53 98 ILE A N 1
ATOM 799 C CA . ILE A 1 98 ? -10.286 5.734 21.506 1.00 53.53 98 ILE A CA 1
ATOM 800 C C . ILE A 1 98 ? -9.603 6.123 22.811 1.00 53.53 98 ILE A C 1
ATOM 802 O O . ILE A 1 98 ? -9.746 5.450 23.832 1.00 53.53 98 ILE A O 1
ATOM 806 N N . ILE A 1 99 ? -8.792 7.179 22.741 1.00 46.06 99 ILE A N 1
ATOM 807 C CA . ILE A 1 99 ? -8.305 7.897 23.899 1.00 46.06 99 ILE A CA 1
ATOM 808 C C . ILE A 1 99 ? -9.594 8.149 24.674 1.00 46.06 99 ILE A C 1
ATOM 810 O O . ILE A 1 99 ? -10.507 8.731 24.075 1.00 46.06 99 ILE A O 1
ATOM 814 N N . PRO A 1 100 ? -9.750 7.652 25.916 1.00 45.28 100 PRO A N 1
ATOM 815 C CA . PRO A 1 100 ? -10.936 7.983 26.682 1.00 45.28 100 PRO A CA 1
ATOM 816 C C . PRO A 1 100 ? -11.031 9.500 26.628 1.00 45.28 100 PRO A C 1
ATOM 818 O O . PRO A 1 100 ? -10.055 10.177 26.951 1.00 45.28 100 PRO A O 1
ATOM 821 N N . THR A 1 101 ? -12.139 9.998 26.076 1.00 49.25 101 THR A N 1
ATOM 822 C CA . THR A 1 101 ? -12.426 11.413 25.865 1.00 49.25 101 THR A CA 1
ATOM 823 C C . THR A 1 101 ? -11.802 12.204 27.011 1.00 49.25 101 THR A C 1
ATOM 825 O O . THR A 1 101 ? -12.181 12.012 28.165 1.00 49.25 101 THR A O 1
ATOM 828 N N . VAL A 1 102 ? -10.775 13.012 26.716 1.00 51.00 102 VAL A N 1
ATOM 829 C CA . VAL A 1 102 ? -9.842 13.592 27.713 1.00 51.00 102 VAL A CA 1
ATOM 830 C C . VAL A 1 102 ? -10.530 14.604 28.639 1.00 51.00 102 VAL A C 1
ATOM 832 O O . VAL A 1 102 ? -9.884 15.288 29.421 1.00 51.00 102 VAL A O 1
ATOM 835 N N . THR A 1 103 ? -11.857 14.703 28.602 1.00 54.34 103 THR A N 1
ATOM 836 C CA . THR A 1 103 ? -12.622 15.583 29.478 1.00 54.34 103 THR A CA 1
ATOM 837 C C . THR A 1 103 ? -12.365 15.287 30.958 1.00 54.34 103 THR A C 1
ATOM 839 O O . THR A 1 103 ? -12.428 16.220 31.748 1.00 54.34 103 THR A O 1
ATOM 842 N N . ASN A 1 104 ? -11.991 14.051 31.336 1.00 54.22 104 ASN A N 1
ATOM 843 C CA . ASN A 1 104 ? -11.810 13.665 32.745 1.00 54.22 104 ASN A CA 1
ATOM 844 C C . ASN A 1 104 ? -10.503 12.886 33.036 1.00 54.22 104 ASN A C 1
ATOM 846 O O . ASN A 1 104 ? -10.522 11.935 33.819 1.00 54.22 104 ASN A O 1
ATOM 850 N N . VAL A 1 105 ? -9.362 13.235 32.429 1.00 54.91 105 VAL A N 1
ATOM 851 C CA . VAL A 1 105 ? -8.068 12.679 32.885 1.00 54.91 105 VAL A CA 1
ATOM 852 C C . VAL A 1 105 ? -7.547 13.517 34.052 1.00 54.91 105 VAL A C 1
ATOM 854 O O . VAL A 1 105 ? -6.880 14.531 33.861 1.00 54.91 105 VAL A O 1
ATOM 857 N N . THR A 1 106 ? -7.848 13.093 35.279 1.00 57.94 106 THR A N 1
ATOM 858 C CA . THR A 1 106 ? -7.233 13.666 36.483 1.00 57.94 106 THR A CA 1
ATOM 859 C C . THR A 1 106 ? -5.806 13.136 36.598 1.00 57.94 106 THR A C 1
ATOM 861 O O . THR A 1 106 ? -5.583 11.991 36.988 1.00 57.94 106 THR A O 1
ATOM 864 N N . CYS A 1 107 ? -4.824 13.952 36.218 1.00 57.72 107 CYS A N 1
ATOM 865 C CA . CYS A 1 107 ? -3.414 13.605 36.352 1.00 57.72 107 CYS A CA 1
ATOM 866 C C . CYS A 1 107 ? -2.949 13.937 37.777 1.00 57.72 107 CYS A C 1
ATOM 868 O O . CYS A 1 107 ? -2.841 15.107 38.142 1.00 57.72 107 CYS A O 1
ATOM 870 N N . TYR A 1 108 ? -2.689 12.917 38.596 1.00 52.09 108 TYR A N 1
ATOM 871 C CA . TYR A 1 108 ? -2.102 13.106 39.922 1.00 52.09 108 TYR A CA 1
ATOM 872 C C . TYR A 1 108 ? -0.587 13.280 39.777 1.00 52.09 108 TYR A C 1
ATOM 874 O O . TYR A 1 108 ? 0.176 12.322 39.876 1.00 52.09 108 TYR A O 1
ATOM 882 N N . TYR A 1 109 ? -0.146 14.507 39.498 1.00 66.50 109 TYR A N 1
ATOM 883 C CA . TYR A 1 109 ? 1.263 14.861 39.628 1.00 66.50 109 TYR A CA 1
ATOM 884 C C . TYR A 1 109 ? 1.561 15.150 41.098 1.00 66.50 109 TYR A C 1
ATOM 886 O O . TYR A 1 109 ? 0.996 16.075 41.681 1.00 66.50 109 TYR A O 1
ATOM 894 N N . GLN A 1 110 ? 2.440 14.352 41.699 1.00 62.81 110 GLN A N 1
ATOM 895 C CA . GLN A 1 110 ? 2.935 14.617 43.041 1.00 62.81 110 GLN A CA 1
ATOM 896 C C . GLN A 1 110 ? 4.076 15.643 42.927 1.00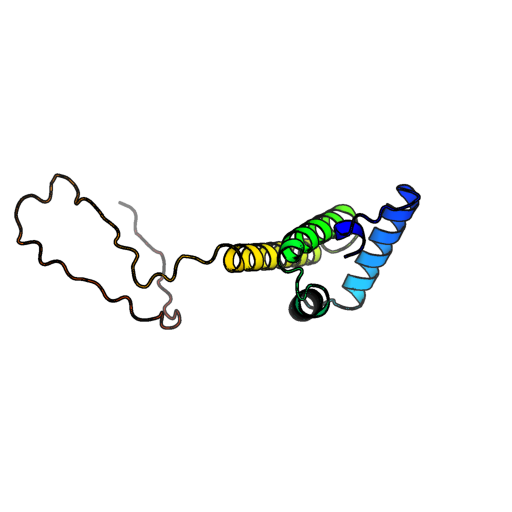 62.81 110 GLN A C 1
ATOM 898 O O . GLN A 1 110 ? 5.059 15.363 42.235 1.00 62.81 110 GLN A O 1
ATOM 903 N N . PRO A 1 111 ? 3.958 16.838 43.536 1.00 65.50 111 PRO A N 1
ATOM 904 C CA . PRO A 1 111 ? 4.991 17.863 43.446 1.00 65.50 111 PRO A CA 1
ATOM 905 C C . PRO A 1 111 ? 6.336 17.345 43.954 1.00 65.50 111 PRO A C 1
ATOM 907 O O . PRO A 1 111 ? 6.392 16.531 44.878 1.00 65.50 111 PRO A O 1
ATOM 910 N N . ALA A 1 112 ? 7.423 17.830 43.352 1.00 61.19 112 ALA A N 1
ATOM 911 C CA . ALA A 1 112 ? 8.763 17.451 43.769 1.00 61.19 112 ALA A CA 1
ATOM 912 C C . ALA A 1 112 ? 8.989 17.800 45.260 1.00 61.19 112 ALA A C 1
ATOM 914 O O . ALA A 1 112 ? 8.511 18.846 45.711 1.00 61.19 112 ALA A O 1
ATOM 915 N N . PRO A 1 113 ? 9.733 16.975 46.026 1.00 63.38 113 PRO A N 1
ATOM 916 C CA . PRO A 1 113 ? 9.754 17.014 47.497 1.00 63.38 113 PRO A CA 1
ATOM 917 C C . PRO A 1 113 ? 10.213 18.331 48.137 1.00 63.38 113 PRO A C 1
ATOM 919 O O . PRO A 1 113 ? 10.021 18.527 49.330 1.00 63.38 113 PRO A O 1
ATOM 922 N N . TYR A 1 114 ? 10.841 19.221 47.368 1.00 67.94 114 TYR A N 1
ATOM 923 C CA . TYR A 1 114 ? 11.327 20.517 47.842 1.00 67.94 114 TYR A CA 1
ATOM 924 C C . TYR A 1 114 ? 10.255 21.620 47.818 1.00 67.94 114 TYR A C 1
ATOM 926 O O . TYR A 1 114 ? 10.513 22.728 48.283 1.00 67.94 114 TYR A O 1
ATOM 934 N N . ILE A 1 115 ? 9.060 21.350 47.279 1.00 58.84 115 ILE A N 1
ATOM 935 C CA . ILE A 1 115 ? 7.919 22.273 47.337 1.00 58.84 115 ILE A CA 1
ATOM 936 C C . ILE A 1 115 ? 7.168 22.018 48.647 1.00 58.84 115 ILE A C 1
ATOM 938 O O . ILE A 1 115 ? 6.090 21.428 48.675 1.00 58.84 115 ILE A O 1
ATOM 942 N N . SER A 1 116 ? 7.772 22.431 49.754 1.00 57.88 116 SER A N 1
ATOM 943 C CA . SER A 1 116 ? 7.112 22.507 51.052 1.00 57.88 116 SER A CA 1
ATOM 944 C C . SER A 1 116 ? 6.663 23.947 51.287 1.00 57.88 116 SER A C 1
ATOM 946 O O . SER A 1 116 ? 7.492 24.841 51.424 1.00 57.88 116 SER A O 1
ATOM 948 N N . GLU A 1 117 ? 5.344 24.128 51.356 1.00 52.28 117 GLU A N 1
ATOM 949 C CA . GLU A 1 117 ? 4.663 25.296 51.933 1.00 52.28 117 GLU A CA 1
ATOM 950 C C . GLU A 1 117 ? 4.561 26.569 51.087 1.00 52.28 117 GLU A C 1
ATOM 952 O O . GLU A 1 117 ? 4.997 27.642 51.488 1.00 52.28 117 GLU A O 1
ATOM 957 N N . ILE A 1 118 ? 3.842 26.496 49.963 1.00 52.44 118 ILE A N 1
ATOM 958 C CA . ILE A 1 118 ? 3.075 27.652 49.474 1.00 52.44 118 ILE A CA 1
ATOM 959 C C . ILE A 1 118 ? 1.698 27.146 49.032 1.00 52.44 118 ILE A C 1
ATOM 961 O O . ILE A 1 118 ? 1.603 26.222 48.230 1.00 52.44 118 ILE A O 1
ATOM 965 N N . ASN A 1 119 ? 0.650 27.737 49.614 1.00 48.72 119 ASN A N 1
ATOM 966 C CA . ASN A 1 119 ? -0.781 27.510 49.383 1.00 48.72 119 ASN A CA 1
ATOM 967 C C . ASN A 1 119 ? -1.108 27.009 47.956 1.00 48.72 119 ASN A C 1
ATOM 969 O O . ASN A 1 119 ? -1.134 27.784 46.997 1.00 48.72 119 ASN A O 1
ATOM 973 N N . VAL A 1 120 ? -1.340 25.700 47.819 1.00 45.28 120 VAL A N 1
ATOM 974 C CA . VAL A 1 120 ? -1.702 25.054 46.552 1.00 45.28 120 VAL A CA 1
ATOM 975 C C . VAL A 1 120 ? -3.183 25.283 46.261 1.00 45.28 120 VAL A C 1
ATOM 977 O O . VAL A 1 120 ? -4.037 24.449 46.547 1.00 45.28 120 VAL A O 1
ATOM 980 N N . ASN A 1 121 ? -3.491 26.424 45.647 1.00 42.88 121 ASN A N 1
ATOM 981 C CA . ASN A 1 121 ? -4.737 26.577 44.907 1.00 42.88 121 ASN A CA 1
ATOM 982 C C . ASN A 1 121 ? -4.712 25.591 43.733 1.00 42.88 121 ASN A C 1
ATOM 984 O O . ASN A 1 121 ? -3.876 25.700 42.834 1.00 42.88 121 ASN A O 1
ATOM 988 N N . TYR A 1 122 ? -5.618 24.617 43.744 1.00 48.09 122 TYR A N 1
ATOM 989 C CA . TYR A 1 122 ? -5.825 23.690 42.635 1.00 48.09 122 TYR A CA 1
ATOM 990 C C . TYR A 1 122 ? -6.352 24.483 41.432 1.00 48.09 122 TYR A C 1
ATOM 992 O O . TYR A 1 122 ? -7.556 24.684 41.275 1.00 48.09 122 TYR A O 1
ATOM 1000 N N . TYR A 1 123 ? -5.464 24.983 40.578 1.00 47.22 123 TYR A N 1
ATOM 1001 C CA . TYR A 1 123 ? -5.880 25.512 39.287 1.00 47.22 123 TYR A CA 1
ATOM 1002 C C . TYR A 1 123 ? -6.275 24.317 38.416 1.00 47.22 123 TYR A C 1
ATOM 1004 O O . TYR A 1 123 ? -5.426 23.671 37.807 1.00 47.22 123 TYR A O 1
ATOM 1012 N N . VAL A 1 124 ? -7.570 23.993 38.370 1.00 45.34 124 VAL A N 1
ATOM 1013 C CA . VAL A 1 124 ? -8.118 23.084 37.356 1.00 45.34 124 VAL A CA 1
ATOM 1014 C C . VAL A 1 124 ? -7.955 23.785 36.010 1.00 45.34 124 VAL A C 1
ATOM 1016 O O . VAL A 1 124 ? -8.780 24.613 35.620 1.00 45.34 124 VAL A O 1
ATOM 1019 N N . THR A 1 125 ? -6.859 23.504 35.308 1.00 47.88 125 THR A N 1
ATOM 1020 C CA . THR A 1 125 ? -6.613 24.066 33.980 1.00 47.88 125 THR A CA 1
ATOM 1021 C C . THR A 1 125 ? -7.597 23.430 33.000 1.00 47.88 125 THR A C 1
ATOM 1023 O O . THR A 1 125 ? -7.402 22.302 32.555 1.00 47.88 125 THR A O 1
ATOM 1026 N N . HIS A 1 126 ? -8.682 24.135 32.675 1.00 45.59 126 HIS A N 1
ATOM 1027 C CA . HIS A 1 126 ? -9.524 23.769 31.540 1.00 45.59 126 HIS A CA 1
ATOM 1028 C C . HIS A 1 126 ? -8.697 23.989 30.270 1.00 45.59 126 HIS A C 1
ATOM 1030 O O . HIS A 1 126 ? -8.445 25.126 29.875 1.00 45.59 126 HIS A O 1
ATOM 1036 N N . MET A 1 127 ? -8.223 22.903 29.661 1.00 46.38 127 MET A N 1
ATOM 1037 C CA . MET A 1 127 ? -7.484 22.960 28.402 1.00 46.38 127 MET A CA 1
ATOM 1038 C C . MET A 1 127 ? -8.452 23.363 27.285 1.00 46.38 127 MET A C 1
ATOM 1040 O O . MET A 1 127 ? -9.289 22.568 26.857 1.00 46.38 127 MET A O 1
ATOM 1044 N N . GLN A 1 128 ? -8.365 24.617 26.837 1.00 41.75 128 GLN A N 1
ATOM 1045 C CA . GLN A 1 128 ? -9.052 25.080 25.632 1.00 41.75 128 GLN A CA 1
ATOM 1046 C C . GLN A 1 128 ? -8.482 24.371 24.386 1.00 41.75 128 GLN A C 1
ATOM 1048 O O . GLN A 1 128 ? -7.284 24.077 24.353 1.00 41.75 128 GLN A O 1
ATOM 1053 N N . PRO A 1 129 ? -9.302 24.098 23.351 1.00 44.44 129 PRO A N 1
ATOM 1054 C CA . PRO A 1 129 ? -8.846 23.411 22.147 1.00 44.44 129 PRO A CA 1
ATOM 1055 C C . PRO A 1 129 ? -7.752 24.210 21.429 1.00 44.44 129 PRO A C 1
ATOM 1057 O O . PRO A 1 129 ? -7.865 25.422 21.259 1.00 44.44 129 PRO A O 1
ATOM 1060 N N . LEU A 1 130 ? -6.706 23.494 21.015 1.00 41.12 130 LEU A N 1
ATOM 1061 C CA . LEU A 1 130 ? -5.497 23.980 20.348 1.00 41.12 130 LEU A CA 1
ATOM 1062 C C . LEU A 1 130 ? -5.793 25.008 19.239 1.00 41.12 130 LEU A C 1
ATOM 1064 O O . LEU A 1 130 ? -6.408 24.678 18.224 1.00 41.12 130 LEU A O 1
ATOM 1068 N N . LEU A 1 131 ? -5.284 26.233 19.408 1.00 45.47 131 LEU A N 1
ATOM 1069 C CA . LEU A 1 131 ? -5.083 27.175 18.306 1.00 45.47 131 LEU A CA 1
ATOM 1070 C C . LEU A 1 131 ? -3.881 26.741 17.436 1.00 45.47 131 LEU A C 1
ATOM 1072 O O . LEU A 1 131 ? -2.959 26.099 17.947 1.00 45.47 131 LEU A O 1
ATOM 1076 N N . PRO A 1 132 ? -3.860 27.085 16.133 1.00 44.66 132 PRO A N 1
ATOM 1077 C CA . PRO A 1 132 ? -2.840 26.629 15.189 1.00 44.66 132 PRO A CA 1
ATOM 1078 C C . PRO A 1 132 ? -1.453 27.191 15.521 1.00 44.66 132 PRO A C 1
ATOM 1080 O O . PRO A 1 132 ? -1.308 28.373 15.826 1.00 44.66 132 PRO A O 1
ATOM 1083 N N . CYS A 1 133 ? -0.421 26.350 15.415 1.00 47.19 133 CYS A N 1
ATOM 1084 C CA . CYS A 1 133 ? 0.974 26.738 15.595 1.00 47.19 133 CYS A CA 1
ATOM 1085 C C . CYS A 1 133 ? 1.393 27.841 14.612 1.00 47.19 133 CYS A C 1
ATOM 1087 O O . CYS A 1 133 ? 1.587 27.593 13.423 1.00 47.19 133 CYS A O 1
ATOM 1089 N N . SER A 1 134 ? 1.660 29.027 15.140 1.00 45.19 134 SER A N 1
ATOM 1090 C CA . SER A 1 134 ? 2.559 29.997 14.530 1.00 45.19 134 SER A CA 1
ATOM 1091 C C . SER A 1 134 ? 3.420 30.577 15.639 1.00 45.19 134 SER A C 1
ATOM 1093 O O . SER A 1 134 ? 2.902 31.308 16.472 1.00 45.19 134 SER A O 1
ATOM 1095 N N . HIS A 1 135 ? 4.695 30.201 15.700 1.00 40.56 135 HIS A N 1
ATOM 1096 C CA . HIS A 1 135 ? 5.801 31.150 15.823 1.00 40.56 135 HIS A CA 1
ATOM 1097 C C . HIS A 1 135 ? 7.144 30.420 15.893 1.00 40.56 135 HIS A C 1
ATOM 1099 O O . HIS A 1 135 ? 7.396 29.550 16.723 1.00 40.56 135 HIS A O 1
ATOM 1105 N N . SER A 1 136 ? 7.990 30.812 14.950 1.00 47.69 136 SER A N 1
ATOM 1106 C CA . SER A 1 136 ? 9.400 30.504 14.800 1.00 47.69 136 SER A CA 1
ATOM 1107 C C . SER A 1 136 ? 10.186 31.048 15.994 1.00 47.69 136 SER A C 1
ATOM 1109 O O . SER A 1 136 ? 10.150 32.252 16.240 1.00 47.69 136 SER A O 1
ATOM 1111 N N . TYR A 1 137 ? 10.943 30.198 16.685 1.00 45.25 137 TYR A N 1
ATOM 1112 C CA . TYR A 1 137 ? 11.968 30.646 17.629 1.00 45.25 137 TYR A CA 1
ATOM 1113 C C . TYR A 1 137 ? 13.353 30.232 17.117 1.00 45.25 137 TYR A C 1
ATOM 1115 O O . TYR A 1 137 ? 13.543 29.062 16.777 1.00 45.25 137 TYR A O 1
ATOM 1123 N N . PRO A 1 138 ? 14.320 31.162 17.022 1.00 45.16 138 PRO A N 1
ATOM 1124 C CA . PRO A 1 138 ? 15.678 30.844 16.609 1.00 45.16 138 PRO A CA 1
ATOM 1125 C C . PRO A 1 138 ? 16.449 30.181 17.759 1.00 45.16 138 PRO A C 1
ATOM 1127 O O . PRO A 1 138 ? 16.496 30.688 18.877 1.00 45.16 138 PRO A O 1
ATOM 1130 N N . THR A 1 139 ? 17.082 29.047 17.470 1.00 55.53 139 THR A N 1
ATOM 1131 C CA . THR A 1 139 ? 18.023 28.356 18.358 1.00 55.53 139 THR A CA 1
ATOM 1132 C C . THR A 1 139 ? 19.406 28.991 18.267 1.00 55.53 139 THR A C 1
ATOM 1134 O O . THR A 1 139 ? 20.139 28.684 17.332 1.00 55.53 139 THR A O 1
ATOM 1137 N N . TRP A 1 140 ? 19.783 29.810 19.249 1.00 46.66 140 TRP A N 1
ATOM 1138 C CA . TRP A 1 140 ? 21.188 30.058 19.590 1.00 46.66 140 TRP A CA 1
ATOM 1139 C C . TRP A 1 140 ? 21.323 30.265 21.103 1.00 46.66 140 TRP A C 1
ATOM 1141 O O . TRP A 1 140 ? 20.722 31.173 21.669 1.00 46.66 140 TRP A O 1
ATOM 1151 N N . LEU A 1 141 ? 22.126 29.416 21.744 1.00 57.12 141 LEU A N 1
ATOM 1152 C CA . LEU A 1 141 ? 22.689 29.630 23.078 1.00 57.12 141 LEU A CA 1
ATOM 1153 C C . LEU A 1 141 ? 24.194 29.892 22.891 1.00 57.12 141 LEU A C 1
ATOM 1155 O O . LEU A 1 141 ? 24.828 29.119 22.169 1.00 57.12 141 LEU A O 1
ATOM 1159 N N . PRO A 1 142 ? 24.789 30.929 23.507 1.00 46.00 142 PRO A N 1
ATOM 1160 C CA . PRO A 1 142 ? 26.236 31.026 23.624 1.00 46.00 142 PRO A CA 1
ATOM 1161 C C . PRO A 1 142 ? 26.732 30.096 24.739 1.00 46.00 142 PRO A C 1
ATOM 1163 O O . PRO A 1 142 ? 26.141 30.032 25.818 1.00 46.00 142 PRO A O 1
ATOM 1166 N N . CYS A 1 143 ? 27.818 29.375 24.468 1.00 43.34 143 CYS A N 1
ATOM 1167 C CA . CYS A 1 143 ? 28.550 28.594 25.461 1.00 43.34 143 CYS A CA 1
ATOM 1168 C C . CYS A 1 143 ? 29.391 29.520 26.353 1.00 43.34 143 CYS A C 1
ATOM 1170 O O . CYS A 1 143 ? 30.007 30.457 25.844 1.00 43.34 143 CYS A O 1
ATOM 1172 N N . ASN A 1 144 ? 29.447 29.203 27.647 1.00 40.12 144 ASN A N 1
ATOM 1173 C CA . ASN A 1 144 ? 30.501 29.618 28.573 1.00 40.12 144 ASN A CA 1
ATOM 1174 C C . ASN A 1 144 ? 31.265 28.368 29.009 1.00 40.12 14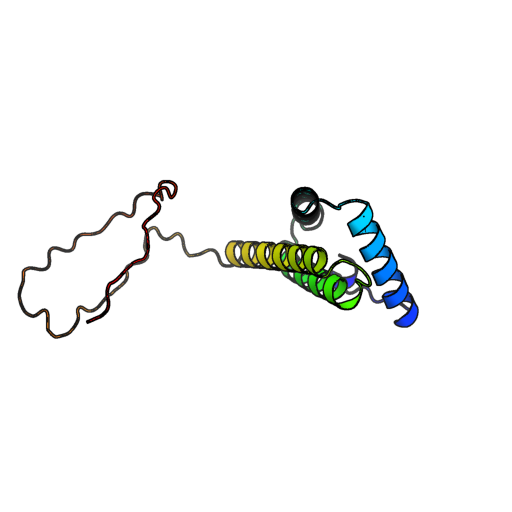4 ASN A C 1
ATOM 1176 O O . ASN A 1 144 ? 30.582 27.337 29.220 1.00 40.12 144 ASN A O 1
#

InterPro domains:
  IPR012937 Terminal nucleotidyltransferase [PF07984] (1-88)
  IPR012937 Terminal nucleotidyltransferase [PTHR12974] (1-144)
  IPR012937 Terminal nucleotidyltransferase [SM01153] (1-88)

Secondary structure (DSSP, 8-state):
-TGGGT---S-HHHHHHHHHHHHHHHHHH--SHHHHHHHHHHHHHHH-TT-GGGHHHHHHHHHHHHHHH--SS-HHHHHHHHHHHHHHHHHHHHHHS----GGG----PPPPTT--SS--------------------------